Protein AF-A0A147E9W9-F1 (afdb_monomer_lite)

pLDDT: mean 83.26, std 7.63, range [61.28, 93.12]

Structure (mmCIF, N/CA/C/O backbone):
data_AF-A0A147E9W9-F1
#
_entry.id   AF-A0A147E9W9-F1
#
loop_
_atom_site.group_PDB
_atom_site.id
_atom_site.type_symbol
_atom_site.label_atom_id
_atom_site.label_alt_id
_atom_site.label_comp_id
_atom_site.label_asym_id
_atom_site.label_entity_id
_atom_site.label_seq_id
_atom_site.pdbx_PDB_ins_code
_atom_site.Cartn_x
_atom_site.Cartn_y
_atom_site.Cartn_z
_atom_site.occupancy
_atom_site.B_iso_or_equiv
_atom_site.auth_seq_id
_atom_site.auth_comp_id
_atom_site.auth_asym_id
_atom_site.auth_atom_id
_atom_site.pdbx_PDB_model_num
ATOM 1 N N . MET A 1 1 ? 19.926 3.814 -29.354 1.00 61.28 1 MET A N 1
ATOM 2 C CA . MET A 1 1 ? 19.160 4.653 -28.395 1.00 61.28 1 MET A CA 1
ATOM 3 C C . MET A 1 1 ? 17.878 3.994 -27.873 1.00 61.28 1 MET A C 1
ATOM 5 O O . MET A 1 1 ? 17.772 3.794 -26.671 1.00 61.28 1 MET A O 1
ATOM 9 N N . ARG A 1 2 ? 16.929 3.586 -28.728 1.00 67.56 2 ARG A N 1
ATOM 10 C CA . ARG A 1 2 ? 15.620 3.017 -28.320 1.00 67.56 2 ARG A CA 1
ATOM 11 C C . ARG A 1 2 ? 15.698 1.768 -27.416 1.00 67.56 2 ARG A C 1
ATOM 13 O O . ARG A 1 2 ? 14.942 1.653 -26.457 1.00 67.56 2 ARG A O 1
ATOM 20 N N . ALA A 1 3 ? 16.649 0.867 -27.674 1.00 68.44 3 ALA A N 1
ATOM 21 C CA . ALA A 1 3 ? 16.872 -0.333 -26.855 1.00 68.44 3 ALA A CA 1
ATOM 22 C C . ALA A 1 3 ? 17.405 -0.013 -25.442 1.00 68.44 3 ALA A C 1
ATOM 24 O O . ALA A 1 3 ? 16.977 -0.628 -24.466 1.00 68.44 3 ALA A O 1
ATOM 25 N N . LEU A 1 4 ? 18.273 1.000 -25.323 1.00 72.81 4 LEU A N 1
ATOM 26 C CA . LEU A 1 4 ? 18.781 1.495 -24.037 1.00 72.81 4 LEU A CA 1
ATOM 27 C C . LEU A 1 4 ? 17.665 2.163 -23.223 1.00 72.81 4 LEU A C 1
ATOM 29 O O . LEU A 1 4 ? 17.538 1.893 -22.032 1.00 72.81 4 LEU A O 1
ATOM 33 N N . MET A 1 5 ? 16.783 2.935 -23.871 1.00 79.50 5 MET A N 1
ATOM 34 C CA . MET A 1 5 ? 15.580 3.481 -23.225 1.00 79.50 5 MET A CA 1
ATOM 35 C C . MET A 1 5 ? 14.634 2.373 -22.734 1.00 79.50 5 MET A C 1
ATOM 37 O O . MET A 1 5 ? 14.092 2.465 -21.635 1.00 79.50 5 MET A O 1
ATOM 41 N N . GLY A 1 6 ? 14.475 1.288 -23.499 1.00 81.19 6 GLY A N 1
ATOM 42 C CA . GLY A 1 6 ? 13.679 0.128 -23.085 1.00 81.19 6 GLY A CA 1
ATOM 43 C C . GLY A 1 6 ? 14.268 -0.625 -21.884 1.00 81.19 6 GLY A C 1
ATOM 44 O O . GLY A 1 6 ? 13.529 -1.085 -21.009 1.00 81.19 6 GLY A O 1
ATOM 45 N N . ALA A 1 7 ? 15.596 -0.741 -21.805 1.00 83.31 7 ALA A N 1
ATOM 46 C CA . ALA A 1 7 ? 16.285 -1.311 -20.648 1.00 83.31 7 ALA A CA 1
ATOM 47 C C . ALA A 1 7 ? 16.163 -0.407 -19.409 1.00 83.31 7 ALA A C 1
ATOM 49 O O . ALA A 1 7 ? 15.771 -0.889 -18.345 1.00 83.31 7 ALA A O 1
ATOM 50 N N . ALA A 1 8 ? 16.381 0.901 -19.567 1.00 86.81 8 ALA A N 1
ATOM 51 C CA . ALA A 1 8 ? 16.229 1.888 -18.501 1.00 86.81 8 ALA A CA 1
ATOM 52 C C . ALA A 1 8 ? 14.796 1.921 -17.943 1.00 86.81 8 ALA A C 1
ATOM 54 O O . ALA A 1 8 ? 14.600 1.876 -16.732 1.00 86.81 8 ALA A O 1
ATOM 55 N N . ALA A 1 9 ? 13.779 1.883 -18.809 1.00 88.38 9 ALA A N 1
ATOM 56 C CA . ALA A 1 9 ? 12.382 1.840 -18.382 1.00 88.38 9 ALA A CA 1
ATOM 57 C C . ALA A 1 9 ? 12.046 0.563 -17.589 1.00 88.38 9 ALA A C 1
ATOM 59 O O . ALA A 1 9 ? 11.262 0.602 -16.639 1.00 88.38 9 ALA A O 1
ATOM 60 N N . ARG A 1 10 ? 12.643 -0.583 -17.948 1.00 87.62 10 ARG A N 1
ATOM 61 C CA . ARG A 1 10 ? 12.488 -1.836 -17.188 1.00 87.62 10 ARG A CA 1
ATOM 62 C C . ARG A 1 10 ? 13.173 -1.761 -15.825 1.00 87.62 10 ARG A C 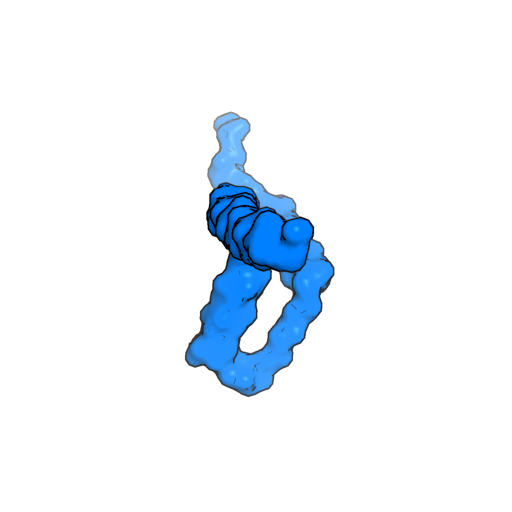1
ATOM 64 O O . ARG A 1 10 ? 12.578 -2.207 -14.849 1.00 87.62 10 ARG A O 1
ATOM 71 N N . ALA A 1 11 ? 14.376 -1.197 -15.752 1.00 89.62 11 ALA A N 1
ATOM 72 C CA . ALA A 1 11 ? 15.091 -1.005 -14.492 1.00 89.62 11 ALA A CA 1
ATOM 73 C C . ALA A 1 11 ? 14.334 -0.046 -13.559 1.00 89.62 11 ALA A C 1
ATOM 75 O O . ALA A 1 11 ? 14.069 -0.396 -12.412 1.00 89.62 11 ALA A O 1
ATOM 76 N N . ALA A 1 12 ? 13.864 1.092 -14.077 1.00 87.69 12 ALA A N 1
ATOM 77 C CA . ALA A 1 12 ? 13.069 2.057 -13.319 1.00 87.69 12 ALA A CA 1
ATOM 78 C C . ALA A 1 12 ? 11.775 1.443 -12.759 1.00 87.69 12 ALA A C 1
ATOM 80 O O . ALA A 1 12 ? 11.423 1.686 -11.607 1.00 87.69 12 ALA A O 1
ATOM 81 N N . ARG A 1 13 ? 11.087 0.585 -13.528 1.00 87.00 13 ARG A N 1
ATOM 82 C CA . ARG A 1 13 ? 9.908 -0.149 -13.031 1.00 87.00 13 ARG A CA 1
ATOM 83 C C . ARG A 1 13 ? 10.241 -1.102 -11.883 1.00 87.00 13 ARG A C 1
ATOM 85 O O . ARG A 1 13 ? 9.457 -1.184 -10.944 1.00 87.00 13 ARG A O 1
ATOM 92 N N . ARG A 1 14 ? 11.382 -1.797 -11.943 1.00 88.12 14 ARG A N 1
ATOM 93 C CA . ARG A 1 14 ? 11.830 -2.703 -10.870 1.00 88.12 14 ARG A CA 1
ATOM 94 C C . ARG A 1 14 ? 12.208 -1.938 -9.609 1.00 88.12 14 ARG A C 1
ATOM 96 O O . ARG A 1 14 ? 11.768 -2.323 -8.537 1.00 88.12 14 ARG A O 1
ATOM 103 N N . VAL A 1 15 ? 12.946 -0.835 -9.746 1.00 84.88 15 VAL A N 1
ATOM 104 C CA . VAL A 1 15 ? 13.287 0.050 -8.621 1.00 84.88 15 VAL A CA 1
ATOM 105 C C . VAL A 1 15 ? 12.017 0.618 -7.997 1.00 84.88 15 VAL A C 1
ATOM 107 O O . VAL A 1 15 ? 11.844 0.530 -6.791 1.00 84.88 15 VAL A O 1
ATOM 110 N N . ARG A 1 16 ? 11.070 1.105 -8.810 1.00 81.50 16 ARG A N 1
ATOM 111 C CA . ARG A 1 16 ? 9.775 1.583 -8.313 1.00 81.50 16 ARG A CA 1
ATOM 112 C C . ARG A 1 16 ? 9.009 0.491 -7.570 1.00 81.50 16 ARG A C 1
ATOM 114 O O . ARG A 1 16 ? 8.477 0.765 -6.505 1.00 81.50 16 ARG A O 1
ATOM 121 N N . TRP A 1 17 ? 8.934 -0.725 -8.110 1.00 83.56 17 TRP A N 1
ATOM 122 C CA . TRP A 1 17 ? 8.295 -1.851 -7.422 1.00 83.56 17 TRP A CA 1
ATOM 123 C C . TRP A 1 17 ? 8.989 -2.163 -6.089 1.00 83.56 17 TRP A C 1
ATOM 125 O O . TRP A 1 17 ? 8.319 -2.256 -5.067 1.00 83.56 17 TRP A O 1
ATOM 135 N N . PHE A 1 18 ? 10.322 -2.222 -6.085 1.00 81.06 18 PHE A N 1
ATOM 136 C CA . PHE A 1 18 ? 11.121 -2.496 -4.894 1.00 81.06 18 PHE A CA 1
ATOM 137 C C . PHE A 1 18 ? 10.938 -1.423 -3.817 1.00 81.06 18 PHE A C 1
ATOM 139 O O . PHE A 1 18 ? 10.683 -1.756 -2.668 1.00 81.06 18 PHE A O 1
ATOM 146 N N . CYS A 1 19 ? 10.978 -0.139 -4.182 1.00 77.69 19 CYS A N 1
ATOM 147 C CA . CYS A 1 19 ? 10.704 0.959 -3.257 1.00 77.69 19 CYS A CA 1
ATOM 148 C C . CYS A 1 19 ? 9.278 0.884 -2.696 1.00 77.69 19 CYS A C 1
ATOM 150 O O . CYS A 1 19 ? 9.090 1.082 -1.502 1.00 77.69 19 CYS A O 1
ATOM 152 N N . ARG A 1 20 ? 8.274 0.553 -3.520 1.00 74.88 20 ARG A N 1
ATOM 153 C CA . ARG A 1 20 ? 6.886 0.412 -3.044 1.00 74.88 20 ARG A CA 1
ATOM 154 C C . ARG A 1 20 ? 6.720 -0.714 -2.029 1.00 74.88 20 ARG A C 1
ATOM 156 O O . ARG A 1 20 ? 5.946 -0.567 -1.086 1.00 74.88 20 ARG A O 1
ATOM 163 N N . GLU A 1 21 ? 7.437 -1.813 -2.231 1.00 77.69 21 GLU A N 1
ATOM 164 C CA . GLU A 1 21 ? 7.427 -2.949 -1.314 1.00 77.69 21 GLU A CA 1
ATOM 165 C C . GLU A 1 21 ? 8.197 -2.628 -0.025 1.00 77.69 21 GLU A C 1
ATOM 167 O O . GLU A 1 21 ? 7.688 -2.873 1.068 1.00 77.69 21 GLU A O 1
ATOM 172 N N . LEU A 1 22 ? 9.378 -2.010 -0.153 1.00 75.19 22 LEU A N 1
ATOM 173 C CA . LEU A 1 22 ? 10.287 -1.701 0.952 1.00 75.19 22 LEU A CA 1
ATOM 174 C C . LEU A 1 22 ? 9.759 -0.595 1.875 1.00 75.19 22 LEU A C 1
ATOM 176 O O . LEU A 1 22 ? 9.807 -0.742 3.091 1.00 75.19 22 LEU A O 1
ATOM 180 N N . PHE A 1 23 ? 9.241 0.502 1.316 1.00 70.88 23 PHE A N 1
ATOM 181 C CA . PHE A 1 23 ? 8.702 1.618 2.105 1.00 70.88 23 PHE A CA 1
ATOM 182 C C . PHE A 1 23 ? 7.277 1.360 2.603 1.00 70.88 23 PHE A C 1
ATOM 184 O O . PHE A 1 23 ? 6.714 2.180 3.323 1.00 70.88 23 PHE A O 1
ATOM 191 N N . GLY A 1 24 ? 6.668 0.233 2.223 1.00 64.56 24 GLY A N 1
ATOM 192 C CA . GLY A 1 24 ? 5.284 -0.054 2.580 1.00 64.56 24 GLY A CA 1
ATOM 193 C C . GLY A 1 24 ? 4.272 0.861 1.884 1.00 64.56 24 GLY A C 1
ATOM 194 O O . GLY A 1 24 ? 3.101 0.843 2.248 1.00 64.56 24 GLY A O 1
ATOM 195 N N . ASP A 1 25 ? 4.671 1.601 0.84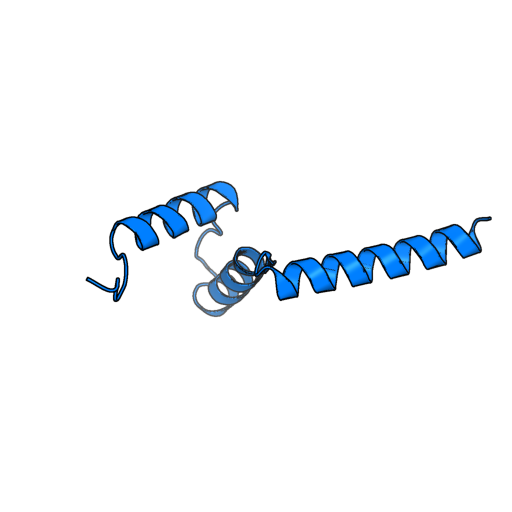5 1.00 66.06 25 ASP A N 1
ATOM 196 C CA . ASP A 1 25 ? 3.769 2.388 -0.014 1.00 66.06 25 ASP A CA 1
ATOM 197 C C . ASP A 1 25 ? 2.729 1.508 -0.733 1.00 66.06 25 ASP A C 1
ATOM 199 O O . ASP A 1 25 ? 1.700 1.988 -1.211 1.00 66.06 25 ASP A O 1
ATOM 203 N N . ALA A 1 26 ? 2.961 0.192 -0.793 1.00 74.75 26 ALA A N 1
ATOM 204 C CA . ALA A 1 26 ? 1.980 -0.792 -1.244 1.00 74.75 26 ALA A CA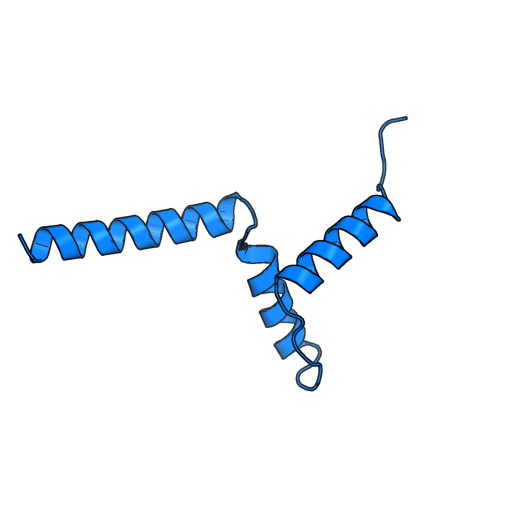 1
ATOM 205 C C . ALA A 1 26 ? 0.822 -1.024 -0.249 1.00 74.75 26 ALA A C 1
ATOM 207 O O . ALA A 1 26 ? -0.076 -1.812 -0.540 1.00 74.75 26 ALA A O 1
ATOM 208 N N . LYS A 1 27 ? 0.806 -0.368 0.921 1.00 82.94 27 LYS A N 1
ATOM 209 C CA . LYS A 1 27 ? -0.233 -0.559 1.946 1.00 82.94 27 LYS A CA 1
ATOM 210 C C . LYS A 1 27 ? -1.637 -0.281 1.419 1.00 82.94 27 LYS A C 1
ATOM 212 O O . LYS A 1 27 ? -2.532 -1.083 1.667 1.00 82.94 27 LYS A O 1
ATOM 217 N N . TYR A 1 28 ? -1.805 0.796 0.653 1.00 84.06 28 TYR A N 1
ATOM 218 C CA . TYR A 1 28 ? -3.082 1.111 0.016 1.00 84.06 28 TYR A CA 1
ATOM 219 C C . TYR A 1 28 ? -3.485 0.028 -0.997 1.00 84.06 28 TYR A C 1
ATOM 221 O O . TYR A 1 28 ? -4.583 -0.504 -0.909 1.00 84.06 28 TYR A O 1
ATOM 229 N N . ASP A 1 29 ? -2.585 -0.387 -1.896 1.00 84.31 29 ASP A N 1
ATOM 230 C CA . ASP A 1 29 ? -2.873 -1.449 -2.875 1.00 84.31 29 ASP A CA 1
ATOM 231 C C . ASP A 1 29 ? -3.292 -2.762 -2.193 1.00 84.31 29 ASP A C 1
ATOM 233 O O . ASP A 1 29 ? -4.257 -3.400 -2.615 1.00 84.31 29 ASP A O 1
ATOM 237 N N . ARG A 1 30 ? -2.591 -3.158 -1.120 1.00 85.81 30 ARG A N 1
ATOM 238 C CA . ARG A 1 30 ? -2.935 -4.349 -0.330 1.00 85.81 30 ARG A CA 1
ATOM 239 C C . ARG A 1 30 ? -4.279 -4.189 0.374 1.00 85.81 30 ARG A C 1
ATOM 241 O O . ARG A 1 30 ? -5.053 -5.139 0.380 1.00 85.81 30 ARG A O 1
ATOM 248 N N . TYR A 1 31 ? -4.570 -3.007 0.919 1.00 87.75 31 TYR A N 1
ATOM 249 C CA . TYR A 1 31 ? -5.870 -2.702 1.514 1.00 87.75 31 TYR A CA 1
ATOM 250 C C . TYR A 1 31 ? -6.994 -2.836 0.483 1.00 87.75 31 TYR A C 1
ATOM 252 O O . TYR A 1 31 ? -7.971 -3.521 0.749 1.00 87.75 31 TYR A O 1
ATOM 260 N N . VAL A 1 32 ? -6.834 -2.280 -0.721 1.00 87.94 32 VAL A N 1
ATOM 261 C CA . VAL A 1 32 ? -7.832 -2.403 -1.795 1.00 87.94 32 VAL A CA 1
ATOM 262 C C . VAL A 1 32 ? -7.989 -3.852 -2.255 1.00 87.94 32 VAL A C 1
ATOM 264 O O . VAL A 1 32 ? -9.110 -4.305 -2.475 1.00 87.94 32 VAL A O 1
ATOM 267 N N . ALA A 1 33 ? -6.889 -4.595 -2.404 1.00 88.88 33 ALA A N 1
ATOM 268 C CA . ALA A 1 33 ? -6.943 -6.009 -2.764 1.00 88.88 33 ALA A CA 1
ATOM 269 C C . ALA A 1 33 ? -7.686 -6.829 -1.700 1.00 88.88 33 ALA A C 1
ATOM 271 O O . ALA A 1 33 ? -8.559 -7.623 -2.038 1.00 88.88 33 ALA A O 1
ATOM 272 N N . HIS A 1 34 ? -7.386 -6.589 -0.423 1.00 89.38 34 HIS A N 1
ATOM 273 C CA . HIS A 1 34 ? -8.084 -7.214 0.691 1.00 89.38 34 HIS A CA 1
ATOM 274 C C . HIS A 1 34 ? -9.563 -6.821 0.724 1.00 89.38 34 HIS A C 1
ATOM 276 O O . HIS A 1 34 ? -10.410 -7.700 0.825 1.00 89.38 34 HIS A O 1
ATOM 282 N N . LEU A 1 35 ? -9.880 -5.534 0.558 1.00 91.06 35 LEU A N 1
ATOM 283 C CA . LEU A 1 35 ? -11.248 -5.023 0.552 1.00 91.06 35 LEU A CA 1
ATOM 284 C C . LEU A 1 35 ? -12.070 -5.673 -0.561 1.00 91.06 35 LEU A C 1
ATOM 286 O O . LEU A 1 35 ? -13.170 -6.129 -0.306 1.00 91.06 35 LEU A O 1
ATOM 290 N N . ARG A 1 36 ? -11.514 -5.814 -1.766 1.00 88.75 36 ARG A N 1
ATOM 291 C CA . ARG A 1 36 ? -12.196 -6.483 -2.886 1.00 88.75 36 ARG A CA 1
ATOM 292 C C . ARG A 1 36 ? -12.463 -7.968 -2.643 1.00 88.75 36 ARG A C 1
ATOM 294 O O . ARG A 1 36 ? -13.420 -8.496 -3.195 1.00 88.75 36 ARG A O 1
ATOM 301 N N . ILE A 1 37 ? -11.613 -8.638 -1.863 1.00 91.94 37 ILE A N 1
ATOM 302 C CA . ILE A 1 37 ? -11.772 -10.059 -1.524 1.00 91.94 37 ILE A CA 1
ATOM 303 C C . ILE A 1 37 ? -12.757 -10.230 -0.361 1.00 91.94 37 ILE A C 1
ATOM 305 O O . ILE A 1 37 ? -13.622 -11.097 -0.416 1.00 91.94 37 ILE A O 1
ATOM 309 N N . ALA A 1 38 ? -12.621 -9.422 0.691 1.00 93.12 38 ALA A N 1
ATOM 310 C CA . ALA A 1 38 ? -13.412 -9.528 1.915 1.00 93.12 38 ALA A CA 1
ATOM 311 C C . ALA A 1 38 ? -14.803 -8.885 1.787 1.00 93.12 38 ALA A C 1
ATOM 313 O O . ALA A 1 38 ? -15.770 -9.377 2.364 1.00 93.12 38 ALA A O 1
ATOM 314 N N . HIS A 1 39 ? -14.900 -7.792 1.030 1.00 89.62 39 HIS A N 1
ATOM 315 C CA . HIS A 1 39 ? -16.088 -6.952 0.888 1.00 89.62 39 HIS A CA 1
ATOM 316 C C . HIS A 1 39 ? -16.230 -6.456 -0.564 1.00 89.62 39 HIS A C 1
ATOM 318 O O . HIS A 1 39 ? -15.965 -5.286 -0.850 1.00 89.62 39 HIS A O 1
ATOM 324 N N . PRO A 1 40 ? -16.649 -7.326 -1.499 1.00 88.12 40 PRO A N 1
ATOM 325 C CA . PRO A 1 40 ? -16.728 -6.983 -2.921 1.00 88.12 40 PRO A CA 1
ATOM 326 C C . PRO A 1 40 ? -17.679 -5.813 -3.225 1.00 88.12 40 PRO A C 1
ATOM 328 O O . PRO A 1 40 ? -17.433 -5.071 -4.173 1.00 88.12 40 PRO A O 1
ATOM 331 N N . ASP A 1 41 ? -18.713 -5.615 -2.403 1.00 91.75 41 ASP A N 1
ATOM 332 C CA . ASP A 1 41 ? -19.713 -4.552 -2.574 1.00 91.75 41 ASP A CA 1
ATOM 333 C C . ASP A 1 41 ? -19.342 -3.236 -1.865 1.00 91.75 41 ASP A C 1
ATOM 335 O O . ASP A 1 41 ? -20.054 -2.237 -1.985 1.00 91.75 41 ASP A O 1
ATOM 339 N N . ALA A 1 42 ? -18.240 -3.209 -1.105 1.00 87.88 42 ALA A N 1
ATOM 340 C CA . ALA A 1 42 ? -17.824 -2.009 -0.391 1.00 87.88 42 ALA A CA 1
ATOM 341 C C . ALA A 1 42 ? -17.137 -1.005 -1.337 1.00 87.88 42 ALA A C 1
ATOM 343 O O . ALA A 1 42 ? -16.287 -1.390 -2.150 1.00 87.88 42 ALA A O 1
ATOM 344 N N . PRO A 1 43 ? -17.439 0.301 -1.219 1.00 87.94 43 PRO A N 1
ATOM 345 C CA . PRO A 1 43 ? -16.747 1.319 -1.992 1.00 87.94 43 PRO A CA 1
ATOM 346 C C . PRO A 1 43 ? -15.275 1.386 -1.578 1.00 87.94 43 PRO A C 1
ATOM 348 O O . PRO A 1 43 ? -14.941 1.445 -0.395 1.00 87.94 43 PRO A O 1
ATOM 351 N N . VAL A 1 44 ? -14.383 1.406 -2.569 1.00 87.25 44 VAL A N 1
ATOM 352 C CA . VAL A 1 44 ? -12.947 1.581 -2.337 1.00 87.25 44 VAL A CA 1
ATOM 353 C C . VAL A 1 44 ? -12.680 3.059 -2.014 1.00 87.25 44 VAL A C 1
ATOM 355 O O . VAL A 1 44 ? -12.932 3.900 -2.882 1.00 87.25 44 VAL A O 1
ATOM 358 N N . PRO A 1 45 ? -12.172 3.402 -0.814 1.00 85.50 45 PRO A N 1
ATOM 359 C CA . PRO A 1 45 ? -11.830 4.779 -0.474 1.00 85.50 45 PRO A CA 1
ATOM 360 C C . PRO A 1 45 ? -10.651 5.258 -1.320 1.00 85.50 45 PRO A C 1
ATOM 362 O O . PRO A 1 45 ? -9.802 4.464 -1.718 1.00 85.50 45 PRO A O 1
ATOM 365 N N . ASP A 1 46 ? -10.562 6.562 -1.575 1.00 86.81 46 ASP A N 1
ATOM 366 C CA . ASP A 1 46 ? -9.396 7.126 -2.246 1.00 86.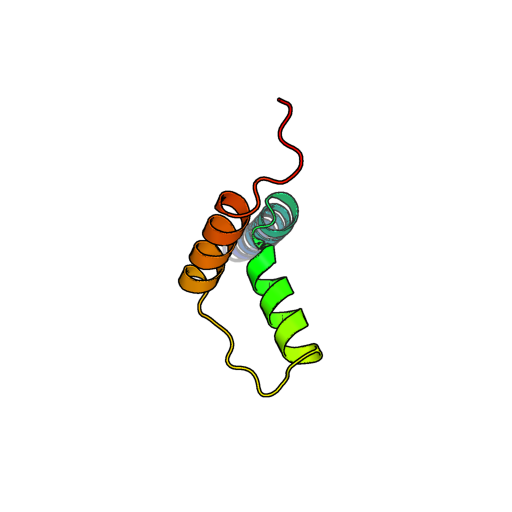81 46 ASP A CA 1
ATOM 367 C C . ASP A 1 46 ? -8.144 7.055 -1.353 1.00 86.81 46 ASP A C 1
ATOM 369 O O . ASP A 1 46 ? -8.218 7.033 -0.121 1.00 86.81 46 ASP A O 1
ATOM 373 N N . ALA A 1 47 ? -6.963 7.062 -1.978 1.00 84.94 47 ALA A N 1
ATOM 374 C CA . ALA A 1 47 ? -5.698 6.918 -1.261 1.00 84.94 47 ALA A CA 1
ATOM 375 C C . ALA A 1 47 ? -5.477 8.005 -0.193 1.00 84.94 47 ALA A C 1
ATOM 377 O O . ALA A 1 47 ? -4.882 7.731 0.848 1.00 84.94 47 ALA A O 1
ATOM 378 N N . ARG A 1 48 ? -5.953 9.237 -0.416 1.00 85.06 48 ARG A N 1
ATOM 379 C CA . ARG A 1 48 ? -5.780 10.335 0.544 1.00 85.06 48 ARG A CA 1
ATOM 380 C C . ARG A 1 48 ? -6.658 10.118 1.773 1.00 85.06 48 ARG A C 1
ATOM 382 O O . ARG A 1 48 ? -6.189 10.344 2.887 1.00 85.06 48 ARG A O 1
ATOM 389 N N . THR A 1 49 ? -7.904 9.700 1.580 1.00 88.69 49 THR A N 1
ATOM 390 C CA . THR A 1 49 ? -8.819 9.355 2.675 1.00 88.69 49 THR A CA 1
ATOM 391 C C . THR A 1 49 ? -8.280 8.179 3.477 1.00 88.69 49 THR A C 1
ATOM 39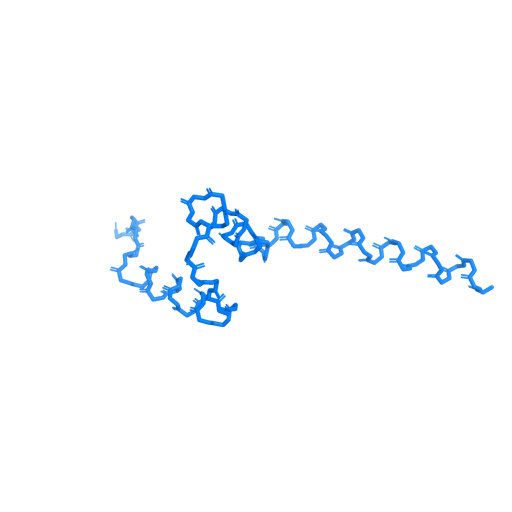3 O O . THR A 1 49 ? -8.152 8.301 4.694 1.00 88.69 49 THR A O 1
ATOM 396 N N . PHE A 1 50 ? -7.812 7.124 2.801 1.00 89.44 50 PHE A N 1
ATOM 397 C CA . PHE A 1 50 ? -7.166 5.983 3.450 1.00 89.44 50 PHE A CA 1
ATOM 398 C C . PHE A 1 50 ? -6.013 6.410 4.368 1.00 89.44 50 PHE A C 1
ATOM 400 O O . PHE A 1 50 ? -5.983 6.038 5.537 1.00 89.44 50 PHE A O 1
ATOM 407 N N . TRP A 1 51 ? -5.071 7.221 3.873 1.00 88.38 51 TRP A N 1
ATOM 408 C CA . TRP A 1 51 ? -3.929 7.651 4.686 1.00 88.38 51 TRP A CA 1
ATOM 409 C C . TRP A 1 51 ? -4.336 8.565 5.841 1.00 88.38 51 TRP A C 1
ATOM 411 O O . TRP A 1 51 ? -3.784 8.448 6.933 1.00 88.38 51 TRP A O 1
ATOM 421 N N . ARG A 1 52 ? -5.323 9.443 5.633 1.00 91.88 52 ARG A N 1
ATOM 422 C CA . ARG A 1 52 ? -5.853 10.304 6.696 1.00 91.88 52 ARG A CA 1
ATOM 423 C C . ARG A 1 52 ? -6.431 9.476 7.840 1.00 91.88 52 ARG A C 1
ATOM 425 O O . ARG A 1 52 ? -6.080 9.712 8.992 1.00 91.88 52 ARG A O 1
ATOM 432 N N . GLU A 1 53 ? -7.293 8.517 7.522 1.00 90.25 53 GLU A N 1
ATOM 433 C CA . GLU A 1 53 ? -7.895 7.619 8.510 1.00 90.25 53 GLU A CA 1
ATOM 434 C C . GLU A 1 53 ? -6.840 6.739 9.174 1.00 90.25 53 GLU A C 1
ATOM 436 O O . GLU A 1 53 ? -6.860 6.564 10.390 1.00 90.25 53 GLU A O 1
ATOM 441 N N . HIS A 1 54 ? -5.873 6.249 8.395 1.00 88.31 54 HIS A N 1
ATOM 442 C CA . HIS A 1 54 ? -4.786 5.426 8.899 1.00 88.31 54 HIS A CA 1
ATOM 443 C C . HIS A 1 54 ? -3.964 6.139 9.979 1.00 88.31 54 HIS A C 1
ATOM 445 O O . HIS A 1 54 ? -3.727 5.570 11.043 1.00 88.31 54 HIS A O 1
ATOM 451 N N . TYR A 1 55 ? -3.555 7.387 9.735 1.00 88.94 55 TYR A N 1
ATOM 452 C CA . TYR A 1 55 ? -2.819 8.167 10.730 1.00 88.94 55 TYR A CA 1
ATOM 453 C C . TYR A 1 55 ? -3.701 8.597 11.902 1.00 88.94 55 TYR A C 1
ATOM 455 O O . TYR A 1 55 ? -3.239 8.575 13.037 1.00 88.94 55 TYR A O 1
ATOM 463 N N . ALA A 1 56 ? -4.974 8.924 11.659 1.00 92.00 56 ALA A N 1
ATOM 464 C CA . ALA A 1 56 ? -5.912 9.234 12.735 1.00 92.00 56 ALA A CA 1
ATOM 465 C C . ALA A 1 56 ? -6.135 8.035 13.672 1.00 92.00 56 ALA A C 1
ATOM 467 O O . ALA A 1 56 ? -6.289 8.214 14.875 1.00 92.00 56 ALA A O 1
ATOM 468 N N . GLU A 1 57 ? -6.148 6.811 13.141 1.00 88.75 57 GLU A N 1
ATOM 469 C CA . GLU A 1 57 ? -6.204 5.588 13.944 1.00 88.75 57 GLU A CA 1
ATOM 470 C C . GLU A 1 57 ? -4.908 5.367 14.733 1.00 88.75 57 GLU A C 1
ATOM 472 O O . GLU A 1 57 ? -4.970 5.032 15.910 1.00 88.75 57 GLU A O 1
ATOM 477 N N . GLN A 1 58 ? -3.738 5.613 14.134 1.00 87.62 58 GLN A N 1
ATOM 478 C CA . GLN A 1 58 ? -2.454 5.534 14.847 1.00 87.62 58 GLN A CA 1
ATOM 479 C C . GLN A 1 58 ? -2.311 6.579 15.958 1.00 87.62 58 GLN A C 1
ATOM 481 O O . GLN A 1 58 ? -1.630 6.332 16.950 1.00 87.62 58 GLN A O 1
ATOM 486 N N . ASP A 1 59 ? -2.922 7.748 15.785 1.00 87.75 59 ASP A N 1
ATOM 487 C CA . ASP A 1 59 ? -2.938 8.796 16.801 1.00 87.75 59 ASP A CA 1
ATOM 488 C C . ASP A 1 59 ? -3.913 8.460 17.938 1.00 87.75 59 ASP A C 1
ATOM 490 O O . ASP A 1 59 ? -3.556 8.566 19.110 1.00 87.75 59 ASP A O 1
ATOM 494 N N . ARG A 1 60 ? -5.115 7.959 17.603 1.00 88.50 60 ARG A N 1
ATOM 495 C CA . ARG A 1 60 ? -6.117 7.502 18.586 1.00 88.50 60 ARG A CA 1
ATOM 496 C C . ARG A 1 60 ? -5.680 6.258 19.353 1.00 88.50 60 ARG A C 1
ATOM 498 O O . ARG A 1 60 ? -6.008 6.128 20.529 1.00 88.50 60 ARG A O 1
ATOM 505 N N . ASN A 1 61 ? -4.962 5.351 18.701 1.00 85.62 61 ASN A N 1
ATOM 506 C CA . ASN A 1 61 ? -4.450 4.125 19.294 1.00 85.62 61 ASN A CA 1
ATOM 507 C C . ASN A 1 61 ? -2.923 4.063 19.134 1.00 85.62 61 ASN A C 1
ATOM 509 O O . ASN A 1 61 ? -2.412 3.330 18.282 1.00 85.62 61 ASN A O 1
ATOM 513 N N . PRO A 1 62 ? -2.175 4.821 19.955 1.00 78.81 62 PRO A N 1
ATOM 514 C CA . PRO A 1 62 ? -0.728 4.966 19.826 1.00 78.81 62 PRO A CA 1
ATOM 515 C C . PRO A 1 62 ? 0.090 3.685 20.080 1.00 78.81 62 PRO A C 1
ATOM 517 O O . PRO A 1 62 ? 1.321 3.749 20.051 1.00 78.81 62 PRO A O 1
ATOM 520 N N . GLY A 1 63 ? -0.560 2.534 20.284 1.00 79.00 63 GLY A N 1
ATOM 521 C CA . GLY A 1 63 ? 0.074 1.261 20.602 1.00 79.00 63 GLY A CA 1
ATOM 522 C C . GLY A 1 63 ? 0.790 1.296 21.951 1.00 79.00 63 GLY A C 1
ATOM 523 O O . GLY A 1 63 ? 0.603 2.207 22.759 1.00 79.00 63 GLY A O 1
ATOM 524 N N . ALA A 1 64 ? 1.642 0.301 22.195 1.00 73.19 64 ALA A N 1
ATOM 525 C CA . ALA A 1 64 ? 2.569 0.337 23.318 1.00 73.19 64 ALA A CA 1
ATOM 526 C C . ALA A 1 64 ? 3.651 1.387 23.028 1.00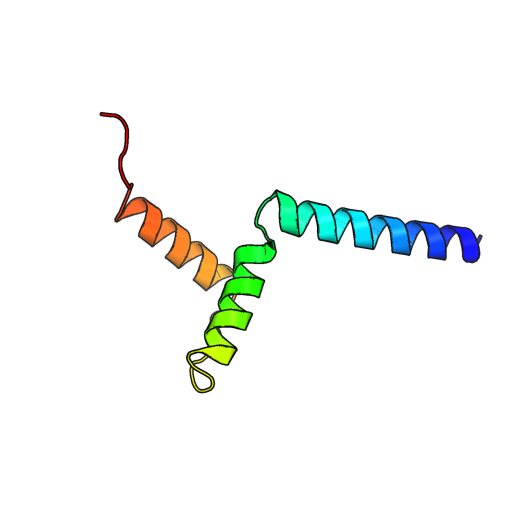 73.19 64 ALA A C 1
ATOM 528 O O . ALA A 1 64 ? 4.678 1.091 22.416 1.00 73.19 64 ALA A O 1
ATOM 529 N N . ARG A 1 65 ? 3.406 2.636 23.425 1.00 76.62 65 ARG A N 1
ATOM 530 C CA . ARG A 1 65 ? 4.482 3.623 23.521 1.00 76.62 65 ARG A CA 1
ATOM 531 C C . ARG A 1 65 ? 5.293 3.287 24.758 1.00 76.62 65 ARG A C 1
ATOM 533 O O . ARG A 1 65 ? 4.715 2.980 25.796 1.00 76.62 65 ARG A O 1
ATOM 540 N N . CYS A 1 66 ? 6.617 3.315 24.637 1.00 75.88 66 CYS A N 1
ATOM 541 C CA . CYS A 1 66 ? 7.471 3.292 25.812 1.00 75.88 66 CYS A CA 1
ATOM 542 C C . CYS A 1 66 ? 7.239 4.596 26.586 1.00 75.88 66 CYS A C 1
ATOM 544 O O . CYS A 1 66 ? 7.816 5.639 26.286 1.00 75.88 66 CYS A O 1
ATOM 546 N N . CYS A 1 67 ? 6.294 4.552 27.516 1.00 66.00 67 CYS A N 1
ATOM 547 C CA . CYS A 1 67 ? 6.407 5.313 28.745 1.00 66.00 67 CYS A CA 1
ATOM 548 C C . CYS A 1 67 ? 7.380 4.580 29.669 1.00 66.00 67 CYS A C 1
ATOM 550 O O . CYS A 1 67 ? 7.288 3.330 29.734 1.00 66.00 67 CYS A O 1
#

Sequence (67 aa):
MRALMGAAARAARRVRWFCRELFGDAKYDRYVAHLRIAHPDAPVPDARTFWREHYAEQDRNPGARCC

InterPro domains:
  IPR007423 Selenoprotein, putative [PF04328] (9-67)

Secondary structure (DSSP, 8-state):
-HHHHHHHHHHHHHHHHHHHHHSSTTHHHHHHHHHHHH-TTSPPPPHHHHHHHHHHHHHHS--S---

Foldseek 3Di:
DVVVVVVVVVVVVVVVVVCCVVVVVCVLVVVVVVCCVVPVPDDRDDPVVVVVVVVVVCVVPVDPDDD

Radius of gyration: 17.56 Å; chains: 1; bounding box: 39×20×57 Å

Organism: NCBI:txid1079994